Protein AF-A0A2E5EZR1-F1 (afdb_monomer)

Nearest PDB structures (foldseek):
  1hdh-assembly1_A  TM=9.638E-01  e=2.458E-08  Pseudomonas aeruginosa
  5aj9-assembly2_B  TM=9.701E-01  e=7.211E-08  Pseudomonas aeruginosa
  4cxk-assembly2_B  TM=9.594E-01  e=7.788E-08  Pseudomonas aeruginosa
  4cys-assembly2_B  TM=8.779E-01  e=2.866E-08  Pseudomonas aeruginosa

pLDDT: mean 94.36, std 6.58, range [46.0, 98.56]

Solvent-accessible surface area (backbone atoms only — not comparable to full-atom values): 8360 Å² total; per-residue (Å²): 131,84,77,83,81,86,87,84,88,86,83,80,81,91,71,57,84,51,59,36,41,82,56,72,26,90,46,91,39,66,71,61,36,51,51,48,75,77,56,83,78,73,97,83,75,84,76,51,103,45,71,37,24,29,45,43,21,70,39,48,76,42,60,21,46,80,34,6,21,54,64,51,32,61,63,74,87,42,75,36,24,47,5,18,65,46,93,90,61,62,38,57,56,69,64,39,39,86,75,72,47,88,77,85,88,86,81,89,71,66,41,27,34,68,66,56,90,89,39,75,89,64,62,55,84,62,35,96,67,15,51,63,136

Sequence (133 aa):
MSDRPNFVLILADDMGYSDLGCYGSEINTPNIDSLANTGVRFSQMYNSARCCPSRAALLTGLNPHQAGIGHMTADLGAPSYQGYLNRSCATIAEVLRPHGYATMMSGKWHAGGDYRSTDPGDWDVGGPANPTP

Mean predicted aligned error: 3.92 Å

Radius of gyration: 17.24 Å; Cα contacts (8 Å, |Δi|>4): 171; chains: 1; bounding box: 42×38×45 Å

Structure (mmCIF, N/CA/C/O backbone):
data_AF-A0A2E5EZR1-F1
#
_entry.id   AF-A0A2E5EZR1-F1
#
loop_
_atom_site.group_PDB
_atom_site.id
_atom_site.type_symbol
_atom_site.label_atom_id
_atom_site.label_alt_id
_atom_site.label_comp_id
_atom_site.label_asym_id
_atom_site.label_entity_id
_atom_site.label_seq_id
_atom_site.pdbx_PDB_ins_code
_atom_site.Cartn_x
_atom_site.Cartn_y
_atom_site.Cartn_z
_atom_site.occupancy
_atom_site.B_iso_or_equiv
_atom_site.auth_seq_id
_atom_site.auth_comp_id
_atom_site.auth_asym_id
_atom_site.auth_atom_id
_atom_site.pdbx_PDB_model_num
ATOM 1 N N . MET A 1 1 ? -25.087 -19.374 6.954 1.00 46.00 1 MET A N 1
ATOM 2 C CA . MET A 1 1 ? -24.040 -19.022 5.974 1.00 46.00 1 MET A CA 1
ATOM 3 C C . MET A 1 1 ? -23.283 -17.859 6.577 1.00 46.00 1 MET A C 1
ATOM 5 O O . MET A 1 1 ? -23.944 -16.928 7.007 1.00 46.00 1 MET A O 1
ATOM 9 N N . SER A 1 2 ? -21.963 -17.944 6.737 1.00 63.72 2 SER A N 1
ATOM 10 C CA . SER A 1 2 ? -21.205 -16.753 7.132 1.00 63.72 2 SER A CA 1
ATOM 11 C C . SER A 1 2 ? -21.186 -15.833 5.923 1.00 63.72 2 SER A C 1
ATOM 13 O O . SER A 1 2 ? -20.677 -16.238 4.877 1.00 63.72 2 SER A O 1
ATOM 15 N N . ASP A 1 3 ? -21.763 -14.642 6.043 1.00 85.62 3 ASP A N 1
ATOM 16 C CA . ASP A 1 3 ? -21.624 -13.628 5.006 1.00 85.62 3 ASP A CA 1
ATOM 17 C C . ASP A 1 3 ? -20.134 -13.350 4.776 1.00 85.62 3 ASP A C 1
ATOM 19 O O . ASP A 1 3 ? -19.330 -13.321 5.715 1.00 85.62 3 ASP A O 1
ATOM 23 N N . ARG A 1 4 ? -19.745 -13.222 3.503 1.00 90.94 4 ARG A N 1
ATOM 24 C CA . ARG A 1 4 ? -18.365 -12.890 3.133 1.00 90.94 4 ARG A CA 1
ATOM 25 C C . ARG A 1 4 ? -18.052 -11.482 3.658 1.00 90.94 4 ARG A C 1
ATOM 27 O O . ARG A 1 4 ? -18.816 -10.566 3.351 1.00 90.94 4 ARG A O 1
ATOM 34 N N . PRO A 1 5 ? -16.964 -11.282 4.422 1.00 95.94 5 PRO A N 1
ATOM 35 C CA . PRO A 1 5 ? -16.643 -9.971 4.967 1.00 95.94 5 PRO A CA 1
ATOM 36 C C . PRO A 1 5 ? -16.164 -9.031 3.861 1.00 95.94 5 PRO A C 1
ATOM 38 O O . PRO A 1 5 ? -15.543 -9.479 2.898 1.00 95.94 5 PRO A O 1
ATOM 41 N N . ASN A 1 6 ? -16.402 -7.731 4.036 1.00 97.06 6 ASN A N 1
ATOM 42 C CA . ASN A 1 6 ? -15.773 -6.688 3.229 1.00 97.06 6 ASN A CA 1
ATOM 43 C C . ASN A 1 6 ? -14.373 -6.383 3.773 1.00 97.06 6 ASN A C 1
ATOM 45 O O . ASN A 1 6 ? -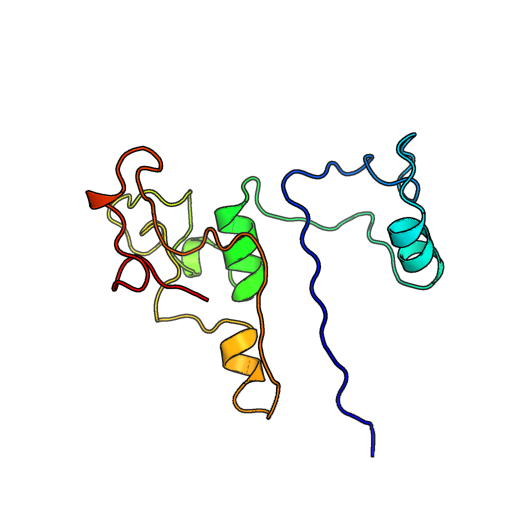14.172 -6.355 4.987 1.00 97.06 6 ASN A O 1
ATOM 49 N N . PHE A 1 7 ? -13.428 -6.089 2.880 1.00 97.25 7 PHE A N 1
ATOM 50 C CA . PHE A 1 7 ? -12.087 -5.641 3.248 1.00 97.25 7 PHE A CA 1
ATOM 51 C C . PHE A 1 7 ? -11.945 -4.153 2.936 1.00 97.25 7 PHE A C 1
ATOM 53 O O . PHE A 1 7 ? -12.133 -3.741 1.794 1.00 97.25 7 PHE A O 1
ATOM 60 N N . VAL A 1 8 ? -11.602 -3.351 3.944 1.00 97.62 8 VAL A N 1
ATOM 61 C CA . VAL A 1 8 ? -11.303 -1.922 3.783 1.00 97.62 8 VAL A CA 1
ATOM 62 C C . VAL A 1 8 ? -9.881 -1.688 4.271 1.00 97.62 8 VAL A C 1
ATOM 64 O O . VAL A 1 8 ? -9.605 -1.799 5.463 1.00 97.62 8 VAL A O 1
ATOM 67 N N . LEU A 1 9 ? -8.973 -1.395 3.339 1.00 97.69 9 LEU A N 1
ATOM 68 C CA . LEU A 1 9 ? -7.576 -1.086 3.635 1.00 97.69 9 LEU A CA 1
ATOM 69 C C . LEU A 1 9 ? -7.380 0.430 3.601 1.00 97.69 9 LEU A C 1
ATOM 71 O O . LEU A 1 9 ? -7.575 1.059 2.563 1.00 97.69 9 LEU A O 1
ATOM 75 N N . ILE A 1 10 ? -6.983 1.008 4.735 1.00 98.00 10 ILE A N 1
ATOM 76 C CA . ILE A 1 10 ? -6.655 2.431 4.864 1.00 98.00 10 ILE A CA 1
ATOM 77 C C . ILE A 1 10 ? -5.145 2.535 5.067 1.00 98.00 10 ILE A C 1
ATOM 79 O O . ILE A 1 10 ? -4.614 2.004 6.039 1.00 98.00 10 ILE A O 1
ATOM 83 N N . LEU A 1 11 ? -4.458 3.213 4.147 1.00 97.94 11 LEU A N 1
ATOM 84 C CA . LEU A 1 11 ? -3.010 3.408 4.190 1.00 97.94 11 LEU A CA 1
ATOM 85 C C . LEU A 1 11 ? -2.689 4.904 4.215 1.00 97.94 11 LEU A C 1
ATOM 87 O O . LEU A 1 11 ? -2.878 5.593 3.211 1.00 97.94 11 LEU A O 1
ATOM 91 N N . ALA A 1 12 ? -2.190 5.391 5.350 1.00 97.75 12 ALA A N 1
ATOM 92 C CA . ALA A 1 12 ? -1.649 6.742 5.464 1.00 97.75 12 ALA A CA 1
ATOM 93 C C . ALA A 1 12 ? -0.258 6.833 4.804 1.00 97.75 12 ALA A C 1
ATOM 95 O O . ALA A 1 12 ? 0.484 5.850 4.777 1.00 97.75 12 ALA A O 1
ATOM 96 N N . ASP A 1 13 ? 0.084 8.002 4.260 1.00 98.00 13 ASP A N 1
ATOM 97 C CA . ASP A 1 13 ? 1.392 8.279 3.650 1.00 98.00 13 ASP A CA 1
ATOM 98 C C . ASP A 1 13 ? 2.213 9.122 4.634 1.00 98.00 13 ASP A C 1
ATOM 100 O O . ASP A 1 13 ? 1.750 10.175 5.064 1.00 98.00 13 ASP A O 1
ATOM 104 N N . ASP A 1 14 ? 3.390 8.623 5.013 1.00 97.12 14 ASP A N 1
ATOM 105 C CA . ASP A 1 14 ? 4.353 9.258 5.928 1.00 97.12 14 ASP A CA 1
ATOM 106 C C . ASP A 1 14 ? 3.827 9.610 7.340 1.00 97.12 14 ASP A C 1
ATOM 108 O O . ASP A 1 14 ? 4.376 10.477 8.015 1.00 97.12 14 ASP A O 1
ATOM 112 N N . MET A 1 15 ? 2.806 8.894 7.825 1.00 97.69 15 MET A N 1
ATOM 113 C CA . MET A 1 15 ? 2.345 8.994 9.216 1.00 97.69 15 MET A CA 1
ATOM 114 C C . MET A 1 15 ? 3.356 8.357 10.180 1.00 97.69 15 MET A C 1
ATOM 116 O O . MET A 1 15 ? 3.721 7.186 10.034 1.00 97.69 15 MET A O 1
ATOM 120 N N . GLY A 1 16 ? 3.780 9.120 11.183 1.00 97.00 16 GLY A N 1
ATOM 121 C CA . GLY A 1 16 ? 4.660 8.682 12.256 1.00 97.00 16 GLY A CA 1
ATOM 122 C C . GLY A 1 16 ? 3.961 7.783 13.278 1.00 97.00 16 GLY A C 1
ATOM 123 O O . GLY A 1 16 ? 2.743 7.803 13.448 1.00 97.00 16 GLY A O 1
ATOM 124 N N . TYR A 1 17 ? 4.755 6.995 14.009 1.00 97.06 17 TYR A N 1
ATOM 125 C CA . TYR A 1 17 ? 4.241 6.066 15.024 1.00 97.06 17 TYR A CA 1
ATOM 126 C C . TYR A 1 17 ? 3.433 6.773 16.127 1.00 97.06 17 TYR A C 1
ATOM 128 O O . TYR A 1 17 ? 2.415 6.253 16.575 1.00 97.06 17 TYR A O 1
ATOM 136 N N . SER A 1 18 ? 3.869 7.962 16.551 1.00 96.62 18 SER A N 1
ATOM 137 C CA . SER A 1 18 ? 3.244 8.747 17.622 1.00 96.62 18 SER A CA 1
ATOM 138 C C . SER A 1 18 ? 2.347 9.879 17.109 1.00 96.62 18 SER A C 1
ATOM 140 O O . SER A 1 18 ? 2.109 10.828 17.848 1.00 96.62 18 SER A O 1
ATOM 142 N N . ASP A 1 19 ? 1.854 9.802 15.869 1.00 98.19 19 ASP A N 1
ATOM 143 C CA . ASP A 1 19 ? 0.962 10.826 15.290 1.00 98.19 19 ASP A CA 1
ATOM 144 C C . ASP A 1 19 ? -0.522 10.584 15.615 1.00 98.19 19 ASP A C 1
ATOM 146 O O . ASP A 1 19 ? -1.380 11.419 15.338 1.00 98.19 19 ASP A O 1
ATOM 150 N N . LEU A 1 20 ? -0.847 9.427 16.197 1.00 98.19 20 LEU A N 1
ATOM 151 C CA . LEU A 1 20 ? -2.205 9.055 16.590 1.00 98.19 20 LEU A CA 1
AT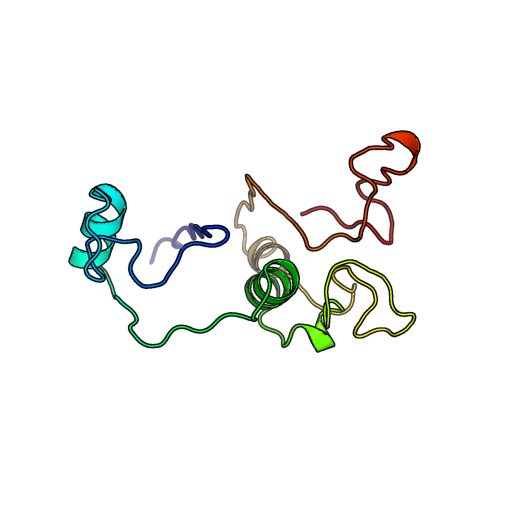OM 152 C C . LEU A 1 20 ? -2.364 9.135 18.111 1.00 98.19 20 LEU A C 1
ATOM 154 O O . LEU A 1 20 ? -1.492 8.683 18.860 1.00 98.19 20 LEU A O 1
ATOM 158 N N . GLY A 1 21 ? -3.504 9.641 18.581 1.00 98.19 21 GLY A N 1
ATOM 159 C CA . GLY A 1 21 ? -3.822 9.755 20.008 1.00 98.19 21 GLY A CA 1
ATOM 160 C C . GLY A 1 21 ? -3.704 8.416 20.746 1.00 98.19 21 GLY A C 1
ATOM 161 O O . GLY A 1 21 ? -3.108 8.333 21.820 1.00 98.19 21 GLY A O 1
ATOM 162 N N . CYS A 1 22 ? -4.151 7.322 20.126 1.00 97.62 22 CYS A N 1
ATOM 163 C CA . CYS A 1 22 ? -4.028 5.962 20.660 1.00 97.62 22 CYS A CA 1
ATOM 164 C C . CYS A 1 22 ? -2.585 5.421 20.763 1.00 97.62 22 CYS A C 1
ATOM 166 O O . CYS A 1 22 ? -2.396 4.347 21.348 1.00 97.62 22 CYS A O 1
ATOM 168 N N . TYR A 1 23 ? -1.592 6.160 20.251 1.00 98.19 23 TYR A N 1
ATOM 169 C CA . TYR A 1 23 ? -0.151 5.932 20.416 1.00 98.19 23 TYR A CA 1
ATOM 170 C C . TYR A 1 23 ? 0.570 7.088 21.145 1.00 98.19 23 TYR A C 1
ATOM 172 O O . TYR A 1 23 ? 1.798 7.095 21.209 1.00 98.19 23 TYR A O 1
ATOM 180 N N . GLY A 1 24 ? -0.173 8.020 21.758 1.00 97.06 24 GLY A N 1
ATOM 181 C CA . GLY A 1 24 ? 0.367 9.067 22.636 1.00 97.06 24 GLY A CA 1
ATOM 182 C C . GLY A 1 24 ? 0.521 10.456 22.009 1.00 97.06 24 GLY A C 1
ATOM 183 O O . GLY A 1 24 ? 1.183 11.296 22.611 1.00 97.06 24 GLY A O 1
ATOM 184 N N . SER A 1 25 ? -0.066 10.699 20.834 1.00 98.06 25 SER A N 1
ATOM 185 C CA . SER A 1 25 ? -0.028 12.007 20.165 1.00 98.06 25 SER A CA 1
ATOM 186 C C . SER A 1 25 ? -0.880 13.078 20.851 1.00 98.06 25 SER A C 1
ATOM 188 O O . SER A 1 25 ? -1.907 12.780 21.460 1.00 98.06 25 SER A O 1
ATOM 190 N N . GLU A 1 26 ? -0.510 14.342 20.652 1.00 97.88 26 GLU A N 1
ATOM 191 C CA . GLU A 1 26 ? -1.346 15.520 20.887 1.00 97.88 26 GLU A CA 1
ATOM 192 C C . GLU A 1 26 ? -2.339 15.813 19.746 1.00 97.88 26 GLU A C 1
ATOM 194 O O . GLU A 1 26 ? -3.264 16.611 19.920 1.00 97.88 26 GLU A O 1
ATOM 199 N N . ILE A 1 27 ? -2.162 15.192 18.574 1.00 98.44 27 ILE A N 1
ATOM 200 C CA . ILE A 1 27 ? -3.042 15.387 17.420 1.00 98.44 27 ILE A CA 1
ATOM 201 C C . ILE A 1 27 ? -4.404 14.744 17.705 1.00 98.44 27 ILE A C 1
ATOM 203 O O . ILE A 1 27 ? -4.511 13.586 18.107 1.00 98.44 27 ILE A O 1
ATOM 207 N N . ASN A 1 28 ? -5.479 15.495 17.458 1.00 98.25 28 ASN A N 1
ATOM 208 C CA . ASN A 1 28 ? -6.839 15.015 17.680 1.00 98.25 28 ASN A CA 1
ATOM 209 C C . ASN A 1 28 ? -7.277 14.035 16.571 1.00 98.25 28 ASN A C 1
ATOM 211 O O . ASN A 1 28 ? -7.723 14.464 15.504 1.00 98.25 28 ASN A O 1
ATOM 215 N N . THR A 1 29 ? -7.197 12.726 16.837 1.00 98.56 29 THR A N 1
ATOM 216 C CA . THR A 1 29 ? -7.507 11.643 15.877 1.00 98.56 29 THR A CA 1
ATOM 217 C C . THR A 1 29 ? -8.702 10.756 16.279 1.00 98.56 29 THR A C 1
ATOM 219 O O . THR A 1 29 ? -8.619 9.526 16.199 1.00 98.56 29 THR A O 1
ATOM 222 N N . PRO A 1 30 ? -9.870 11.326 16.638 1.00 98.25 30 PRO A N 1
ATOM 223 C CA . PRO A 1 30 ? -10.920 10.612 17.371 1.00 98.25 30 PRO A CA 1
ATOM 224 C C . PRO A 1 30 ? -11.512 9.411 16.615 1.00 98.25 30 PRO A C 1
ATOM 226 O O . PRO A 1 30 ? -11.885 8.414 17.231 1.00 98.25 30 PRO A O 1
ATOM 229 N N . ASN A 1 31 ? -11.575 9.469 15.280 1.00 98.56 31 ASN A N 1
ATOM 230 C CA . ASN A 1 31 ? -12.088 8.361 14.467 1.00 98.56 31 ASN A CA 1
ATOM 231 C C . ASN A 1 31 ? -11.132 7.158 14.460 1.00 98.56 31 ASN A C 1
ATOM 233 O O . ASN A 1 31 ? -11.577 6.017 14.565 1.00 98.56 31 ASN A O 1
ATOM 237 N N . ILE A 1 32 ? -9.822 7.404 14.365 1.00 98.38 32 ILE A N 1
ATOM 238 C CA . ILE A 1 32 ? -8.812 6.339 14.403 1.00 98.38 32 ILE A CA 1
ATOM 239 C C . ILE A 1 32 ? -8.703 5.775 15.819 1.00 98.38 32 ILE A C 1
ATOM 241 O O . ILE A 1 32 ? -8.656 4.560 15.994 1.00 98.38 32 ILE A O 1
ATOM 245 N N . ASP A 1 33 ? -8.773 6.636 16.833 1.00 98.44 33 ASP A N 1
ATOM 246 C CA . ASP A 1 33 ? -8.737 6.218 18.235 1.00 98.44 33 ASP A CA 1
ATOM 247 C C . ASP A 1 33 ? -9.957 5.360 18.604 1.00 98.44 33 ASP A C 1
ATOM 249 O O . ASP A 1 33 ? -9.833 4.378 19.335 1.00 98.44 33 ASP A O 1
ATOM 253 N N . SER A 1 34 ? -11.134 5.661 18.043 1.00 98.38 34 SER A N 1
ATOM 254 C CA . SER A 1 34 ? -12.336 4.834 18.202 1.00 98.38 34 SER A CA 1
ATOM 255 C C . SER A 1 34 ? -12.160 3.423 17.619 1.00 98.38 34 SER A C 1
ATOM 257 O O . SER A 1 34 ? -12.488 2.436 18.288 1.00 98.38 34 SER A O 1
ATOM 259 N N . LEU A 1 35 ? -11.576 3.306 16.419 1.00 98.12 35 LEU A N 1
ATOM 260 C CA . LEU A 1 35 ? -11.232 2.008 15.823 1.00 98.12 35 LEU A CA 1
ATOM 261 C C . LEU A 1 35 ? -10.203 1.259 16.678 1.00 98.12 35 LEU A C 1
ATOM 263 O O . LEU A 1 35 ? -10.338 0.062 16.918 1.00 98.12 35 LEU A O 1
ATOM 267 N N . ALA A 1 36 ? -9.200 1.969 17.188 1.00 97.69 36 ALA A N 1
ATOM 268 C CA . ALA A 1 36 ? -8.138 1.393 18.000 1.00 97.69 36 ALA A CA 1
ATOM 269 C C . ALA A 1 36 ? -8.638 0.876 19.365 1.00 97.69 36 ALA A C 1
ATOM 271 O O . ALA A 1 36 ? -8.123 -0.122 19.867 1.00 97.69 36 ALA A O 1
ATOM 272 N N . ASN A 1 37 ? -9.659 1.517 19.944 1.00 97.56 37 ASN A N 1
ATOM 273 C CA . ASN A 1 37 ? -10.285 1.114 21.210 1.00 97.56 37 ASN A CA 1
ATOM 274 C C . ASN A 1 37 ? -11.214 -0.101 21.081 1.00 97.56 37 ASN A C 1
ATOM 276 O O . ASN A 1 37 ? -11.468 -0.784 22.071 1.00 97.56 37 ASN A O 1
ATOM 280 N N . THR A 1 38 ? -11.743 -0.354 19.885 1.00 98.00 38 THR A N 1
ATOM 281 C CA . THR A 1 38 ? -12.693 -1.450 19.619 1.00 98.00 38 THR A CA 1
ATOM 282 C C . THR A 1 38 ? -12.085 -2.592 18.804 1.00 98.00 38 THR A C 1
ATOM 284 O O . THR A 1 38 ? -12.737 -3.613 18.591 1.00 98.00 38 THR A O 1
ATOM 287 N N . GLY A 1 39 ? -10.833 -2.439 18.369 1.00 96.88 39 GLY A N 1
ATOM 288 C CA . GLY A 1 39 ? -10.101 -3.403 17.559 1.00 96.88 39 GLY A CA 1
ATOM 289 C C . GLY 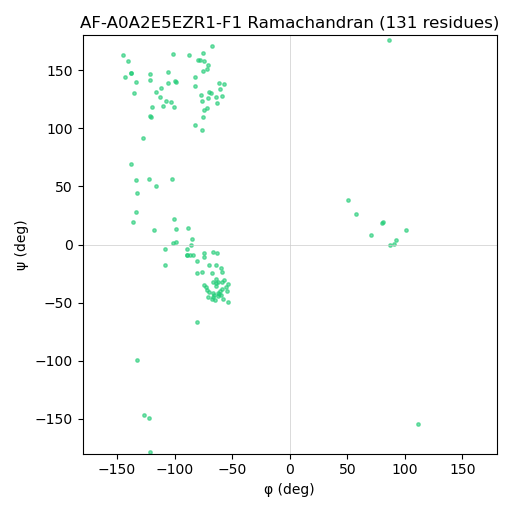A 1 39 ? -8.794 -3.864 18.201 1.00 96.88 39 GLY A C 1
ATOM 290 O O . GLY A 1 39 ? -8.651 -3.946 19.420 1.00 96.88 39 GLY A O 1
ATOM 291 N N . VAL A 1 40 ? -7.824 -4.187 17.345 1.00 97.94 40 VAL A N 1
ATOM 292 C CA . VAL A 1 40 ? -6.481 -4.627 17.741 1.00 97.94 40 VAL A CA 1
ATOM 293 C C . VAL A 1 40 ? -5.469 -3.552 17.360 1.00 97.94 40 VAL A C 1
ATOM 295 O O . VAL A 1 40 ? -5.492 -3.039 16.242 1.00 97.94 40 VAL A O 1
ATOM 298 N N . ARG A 1 41 ? -4.562 -3.233 18.288 1.00 97.38 41 ARG A N 1
ATOM 299 C CA . ARG A 1 41 ? -3.430 -2.321 18.073 1.00 97.38 41 ARG A CA 1
ATOM 300 C C . ARG A 1 41 ? -2.127 -3.101 17.974 1.00 97.38 41 ARG A C 1
ATOM 302 O O . ARG A 1 41 ? -1.958 -4.114 18.651 1.00 97.38 41 ARG A O 1
ATOM 309 N N . PHE A 1 42 ? -1.190 -2.582 17.190 1.00 97.44 42 PHE A N 1
ATOM 310 C CA . PHE A 1 42 ? 0.125 -3.181 17.001 1.00 97.44 42 PHE A CA 1
ATOM 311 C C . PHE A 1 42 ? 1.206 -2.202 17.451 1.00 97.44 42 PHE A C 1
ATOM 313 O O . PHE A 1 42 ? 1.371 -1.143 16.861 1.00 97.44 42 PHE A O 1
ATOM 320 N N . SER A 1 43 ? 1.992 -2.580 18.458 1.00 96.94 43 SER A N 1
ATOM 321 C CA . SER A 1 43 ? 3.226 -1.864 18.822 1.00 96.94 43 SER A CA 1
ATOM 322 C C . SER A 1 43 ? 4.434 -2.297 17.980 1.00 96.94 43 SER A C 1
ATOM 324 O O . SER A 1 43 ? 5.498 -1.692 18.066 1.00 96.94 43 SER A O 1
ATOM 326 N N . GLN A 1 44 ? 4.280 -3.360 17.183 1.00 97.56 44 GLN A N 1
ATOM 327 C CA . GLN A 1 44 ? 5.323 -3.967 16.354 1.00 97.56 44 GLN A CA 1
ATOM 328 C C . GLN A 1 44 ? 4.76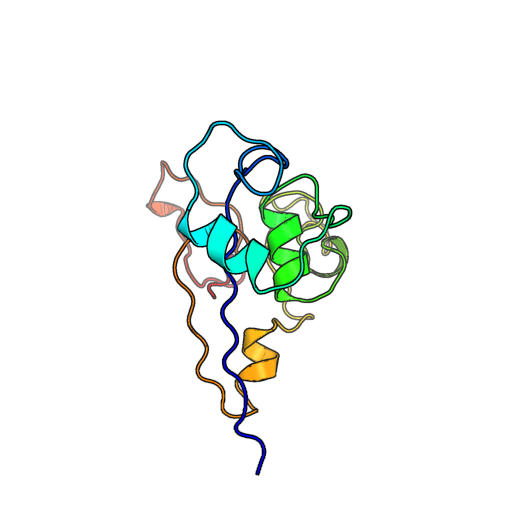5 -4.329 14.971 1.00 97.56 44 GLN A C 1
ATOM 330 O O . GLN A 1 44 ? 4.585 -5.497 14.634 1.00 97.56 44 GLN A O 1
ATOM 335 N N . MET A 1 45 ? 4.452 -3.306 14.175 1.00 96.69 45 MET A N 1
ATOM 336 C CA . MET A 1 45 ? 4.089 -3.431 12.762 1.00 96.69 45 MET A CA 1
ATOM 337 C C . MET A 1 45 ? 5.149 -2.713 11.930 1.00 96.69 45 MET A C 1
ATOM 339 O O . MET A 1 45 ? 5.536 -1.593 12.252 1.00 96.69 45 MET A O 1
ATOM 343 N N . TYR A 1 46 ? 5.649 -3.382 10.894 1.00 97.44 46 TYR A N 1
ATOM 344 C CA . TYR A 1 46 ? 6.780 -2.908 10.106 1.00 97.44 46 TYR A CA 1
ATOM 345 C C . TYR A 1 46 ? 6.384 -2.767 8.643 1.00 97.44 46 TYR A C 1
ATOM 347 O O . TYR A 1 46 ? 5.667 -3.601 8.089 1.00 97.44 46 TYR A O 1
ATOM 355 N N . ASN A 1 47 ? 6.897 -1.719 8.016 1.00 97.06 47 ASN A N 1
ATOM 356 C CA . ASN A 1 47 ? 6.832 -1.489 6.583 1.00 97.06 47 ASN A CA 1
ATOM 357 C C . ASN A 1 47 ? 8.264 -1.371 6.027 1.00 97.06 47 ASN A C 1
ATOM 359 O O . ASN A 1 47 ? 9.250 -1.536 6.748 1.00 97.06 47 ASN A O 1
ATOM 363 N N . SER A 1 48 ? 8.394 -1.131 4.724 1.00 97.06 48 SER A N 1
ATOM 364 C CA . SER A 1 48 ? 9.691 -0.759 4.156 1.00 97.06 48 SER A CA 1
ATOM 365 C C . SER A 1 48 ? 9.981 0.714 4.438 1.00 97.06 48 SER A C 1
ATOM 367 O O . SER A 1 48 ? 9.066 1.520 4.572 1.00 97.06 48 SER A O 1
ATOM 369 N N . ALA A 1 49 ? 11.254 1.109 4.398 1.00 94.25 49 ALA A N 1
ATOM 370 C CA . ALA A 1 49 ? 11.669 2.487 4.683 1.00 94.25 49 ALA A CA 1
ATOM 371 C C . ALA A 1 49 ? 11.124 3.556 3.707 1.00 94.25 49 ALA A C 1
ATOM 373 O O . ALA A 1 49 ? 11.365 4.742 3.914 1.00 94.25 49 ALA A O 1
ATOM 374 N N . ARG A 1 50 ? 10.451 3.162 2.612 1.00 95.12 50 ARG A N 1
ATOM 375 C CA . ARG A 1 50 ? 9.896 4.066 1.590 1.00 95.12 50 ARG A CA 1
ATOM 376 C C . ARG A 1 50 ? 8.528 3.592 1.099 1.00 95.12 50 ARG A C 1
ATOM 378 O O . ARG A 1 50 ? 8.176 2.414 1.210 1.00 95.12 50 ARG A O 1
ATOM 385 N N . CYS A 1 51 ? 7.757 4.526 0.544 1.00 96.25 51 CYS A N 1
ATOM 386 C CA . CYS A 1 51 ? 6.355 4.318 0.192 1.00 96.25 51 CYS A CA 1
ATOM 387 C C . CYS A 1 51 ? 6.136 3.270 -0.914 1.00 96.25 51 CYS A C 1
ATOM 389 O O . CYS A 1 51 ? 5.298 2.392 -0.728 1.00 96.25 51 CYS A O 1
ATOM 391 N N . CYS A 1 52 ? 6.869 3.305 -2.033 1.00 96.38 52 CYS A N 1
ATOM 392 C CA . CYS A 1 52 ? 6.658 2.355 -3.136 1.00 96.38 52 CYS A CA 1
ATOM 393 C C . CYS A 1 52 ? 7.013 0.893 -2.784 1.00 96.38 52 CYS A C 1
ATOM 395 O O . CYS A 1 52 ? 6.156 0.038 -3.014 1.00 96.38 52 CYS A O 1
ATOM 397 N N . PRO A 1 53 ? 8.146 0.562 -2.125 1.00 97.50 53 PRO A N 1
ATOM 398 C CA . PRO A 1 53 ? 8.382 -0.801 -1.642 1.00 97.50 53 PRO A CA 1
ATOM 399 C C . PRO A 1 53 ? 7.328 -1.276 -0.633 1.00 97.50 53 PRO A C 1
ATOM 401 O O . PRO A 1 53 ? 6.859 -2.408 -0.717 1.00 97.50 53 PRO A O 1
ATOM 404 N N . SER A 1 54 ? 6.890 -0.404 0.285 1.00 98.06 54 SER A N 1
ATOM 405 C CA . SER A 1 54 ? 5.835 -0.743 1.252 1.00 98.06 54 SER A CA 1
ATOM 406 C C . SER A 1 54 ? 4.512 -1.085 0.570 1.00 98.06 54 SER A C 1
ATOM 408 O O . SER A 1 54 ? 3.866 -2.065 0.934 1.00 98.06 54 SER A O 1
ATOM 410 N N . ARG A 1 55 ? 4.125 -0.312 -0.451 1.00 98.06 55 ARG A N 1
ATOM 411 C CA . ARG A 1 55 ? 2.920 -0.568 -1.252 1.00 98.06 55 ARG A CA 1
ATOM 412 C C . ARG A 1 55 ? 3.057 -1.860 -2.056 1.00 98.06 55 ARG A C 1
ATOM 414 O O . ARG A 1 55 ? 2.125 -2.654 -2.059 1.00 98.06 55 ARG A O 1
ATOM 421 N N . ALA A 1 56 ? 4.223 -2.120 -2.651 1.00 97.69 56 ALA A N 1
ATOM 422 C CA . ALA A 1 56 ? 4.495 -3.360 -3.378 1.00 97.69 56 ALA A CA 1
ATOM 423 C C . ALA A 1 56 ? 4.307 -4.598 -2.487 1.00 97.69 56 ALA A C 1
ATOM 425 O O . ALA A 1 56 ? 3.612 -5.542 -2.869 1.00 97.69 56 ALA A O 1
ATOM 426 N N . ALA A 1 57 ? 4.867 -4.565 -1.274 1.00 98.25 57 ALA A N 1
ATOM 427 C CA . ALA A 1 57 ? 4.715 -5.642 -0.302 1.00 98.25 57 ALA A CA 1
ATOM 428 C C . ALA A 1 57 ? 3.268 -5.783 0.187 1.00 98.25 57 ALA A C 1
ATOM 430 O O . ALA A 1 57 ? 2.755 -6.896 0.237 1.00 98.25 57 ALA A O 1
ATOM 431 N N . LEU A 1 58 ? 2.581 -4.675 0.491 1.00 98.06 58 LEU A N 1
ATOM 432 C CA . LEU A 1 58 ? 1.176 -4.698 0.916 1.00 98.06 58 LEU A CA 1
ATOM 433 C C . LEU A 1 58 ? 0.265 -5.326 -0.146 1.00 98.06 58 LEU A C 1
ATOM 435 O O . LEU A 1 58 ? -0.622 -6.108 0.183 1.00 98.06 58 LEU A O 1
ATOM 439 N N . LEU A 1 59 ? 0.471 -4.970 -1.414 1.00 97.88 59 LEU A N 1
ATOM 440 C CA . LEU A 1 59 ? -0.378 -5.419 -2.512 1.00 97.88 59 LEU A CA 1
ATOM 441 C C . LEU A 1 59 ? -0.151 -6.887 -2.855 1.00 97.88 59 LEU A C 1
ATOM 443 O O . LEU A 1 59 ? -1.110 -7.560 -3.205 1.00 97.88 59 LEU A O 1
ATOM 447 N N . THR A 1 60 ? 1.086 -7.376 -2.772 1.00 98.06 60 THR A N 1
ATOM 448 C CA . THR A 1 60 ? 1.461 -8.705 -3.291 1.00 98.06 60 THR A CA 1
ATOM 449 C C . THR A 1 60 ? 1.742 -9.743 -2.206 1.00 98.06 60 THR A C 1
ATOM 451 O O . THR A 1 60 ? 1.779 -10.937 -2.490 1.00 98.06 60 THR A O 1
ATOM 454 N N . GLY A 1 61 ? 1.982 -9.312 -0.966 1.00 97.88 61 GLY A N 1
ATOM 455 C CA . GLY A 1 61 ? 2.461 -10.172 0.118 1.00 97.88 61 GLY A CA 1
ATOM 456 C C . GLY A 1 61 ? 3.913 -10.643 -0.042 1.00 97.88 61 GLY A C 1
ATOM 457 O O . GLY A 1 61 ? 4.357 -11.499 0.721 1.00 97.88 61 GLY A O 1
ATOM 458 N N . LEU A 1 62 ? 4.659 -10.113 -1.018 1.00 98.00 62 LEU A N 1
ATOM 459 C CA . LEU A 1 62 ? 6.041 -10.501 -1.306 1.00 98.00 62 LEU A CA 1
ATOM 460 C C . LEU A 1 62 ? 7.052 -9.492 -0.757 1.00 98.00 62 LEU A C 1
ATOM 462 O O . LEU A 1 62 ? 6.733 -8.333 -0.484 1.00 98.00 62 LEU A O 1
ATOM 466 N N . ASN A 1 63 ? 8.318 -9.910 -0.664 1.00 97.75 63 ASN A N 1
ATOM 467 C CA . ASN A 1 63 ? 9.400 -8.950 -0.490 1.00 97.75 63 ASN A CA 1
ATOM 468 C C . ASN A 1 63 ? 9.449 -8.002 -1.716 1.00 97.75 63 ASN A C 1
ATOM 470 O O . ASN A 1 63 ? 9.341 -8.485 -2.847 1.00 97.75 63 ASN A O 1
ATOM 474 N N . PRO A 1 64 ? 9.663 -6.682 -1.551 1.00 97.75 64 PRO A N 1
ATOM 475 C CA . PRO A 1 64 ? 9.628 -5.737 -2.673 1.00 97.75 64 PRO A CA 1
ATOM 476 C C . PRO A 1 64 ? 10.614 -6.052 -3.809 1.00 97.75 64 PRO A C 1
ATOM 478 O O . PRO A 1 64 ? 10.301 -5.813 -4.976 1.00 97.75 64 PRO A O 1
ATOM 481 N N . HIS A 1 65 ? 11.765 -6.662 -3.501 1.00 97.44 65 HIS A N 1
ATOM 482 C CA . HIS A 1 65 ? 12.725 -7.121 -4.511 1.00 97.44 65 HIS A CA 1
ATOM 483 C C . HIS A 1 65 ? 12.150 -8.227 -5.411 1.00 97.44 65 HIS A C 1
ATOM 485 O O . HIS A 1 65 ? 12.530 -8.335 -6.575 1.00 97.44 65 HIS A O 1
ATOM 491 N N . GLN A 1 66 ? 11.228 -9.046 -4.900 1.00 97.88 66 GLN A N 1
ATOM 492 C CA . GLN A 1 66 ? 10.533 -10.076 -5.679 1.00 97.88 66 GLN A CA 1
ATOM 493 C C . GLN A 1 66 ? 9.381 -9.494 -6.506 1.00 97.88 66 GLN A C 1
ATOM 495 O O . GLN A 1 66 ? 9.016 -10.080 -7.519 1.00 97.88 66 GLN A O 1
ATOM 500 N N . ALA A 1 67 ? 8.829 -8.349 -6.094 1.00 97.38 67 ALA A N 1
ATOM 501 C CA . ALA A 1 67 ? 7.733 -7.655 -6.774 1.00 97.38 67 ALA A CA 1
ATOM 502 C C . ALA A 1 67 ? 8.208 -6.652 -7.848 1.00 97.38 67 ALA A C 1
ATOM 504 O O . ALA A 1 67 ? 7.384 -6.076 -8.551 1.00 97.38 67 ALA A O 1
ATOM 505 N N . GLY A 1 68 ? 9.523 -6.448 -7.998 1.00 96.88 68 GLY A N 1
ATOM 506 C CA . GLY A 1 68 ? 10.115 -5.529 -8.981 1.00 96.88 68 GLY A CA 1
ATOM 507 C C . GLY A 1 68 ? 10.380 -4.107 -8.474 1.00 96.88 68 GLY A C 1
ATOM 508 O O . GLY A 1 68 ? 10.852 -3.259 -9.231 1.00 96.88 68 GLY A O 1
ATOM 509 N N . ILE A 1 69 ? 10.128 -3.845 -7.187 1.00 97.06 69 ILE A N 1
ATOM 510 C CA . ILE A 1 69 ? 10.262 -2.525 -6.547 1.00 97.06 69 ILE A CA 1
ATOM 511 C C . ILE A 1 69 ? 11.248 -2.622 -5.372 1.00 97.06 69 ILE A C 1
ATOM 513 O O . ILE A 1 69 ? 10.947 -2.312 -4.222 1.00 97.06 69 ILE A O 1
ATOM 517 N N . GLY A 1 70 ? 12.466 -3.082 -5.656 1.00 96.12 70 GLY A N 1
ATOM 518 C CA . GLY A 1 70 ? 13.554 -3.204 -4.682 1.00 96.12 70 GLY A CA 1
ATOM 519 C C . GLY A 1 70 ? 14.215 -1.880 -4.278 1.00 96.12 70 GLY A C 1
ATOM 520 O O . GLY A 1 70 ? 15.065 -1.871 -3.389 1.00 96.12 70 GLY A O 1
ATOM 521 N N . HIS A 1 71 ? 13.872 -0.763 -4.930 1.00 94.44 71 HIS A N 1
ATOM 522 C CA . HIS A 1 71 ? 14.383 0.571 -4.600 1.00 94.44 71 HIS A CA 1
ATOM 523 C C . HIS A 1 71 ? 13.255 1.612 -4.531 1.00 94.44 71 HIS A C 1
ATOM 525 O O . HIS A 1 71 ? 12.588 1.724 -3.509 1.00 94.44 71 HIS A O 1
ATOM 531 N N . MET A 1 72 ? 13.070 2.392 -5.592 1.00 93.31 72 MET A N 1
ATOM 532 C CA . MET A 1 72 ? 11.963 3.326 -5.786 1.00 93.31 72 MET A CA 1
ATOM 533 C C . MET A 1 72 ? 11.330 2.979 -7.137 1.00 93.31 72 MET A C 1
ATOM 535 O O . MET A 1 72 ? 11.333 1.813 -7.522 1.00 93.31 72 MET A O 1
ATOM 539 N N . THR A 1 73 ? 10.815 3.967 -7.857 1.00 92.12 73 THR A N 1
ATOM 540 C CA . THR A 1 73 ? 10.197 3.804 -9.174 1.00 92.12 73 THR A CA 1
ATOM 541 C C . THR A 1 73 ? 11.170 3.911 -10.347 1.00 92.12 73 THR A C 1
ATOM 543 O O . THR A 1 73 ? 10.792 3.599 -11.470 1.00 92.12 73 THR A O 1
ATOM 546 N N . ALA A 1 74 ? 12.420 4.316 -10.103 1.00 90.81 74 ALA A N 1
ATOM 547 C CA . ALA A 1 74 ? 13.450 4.345 -1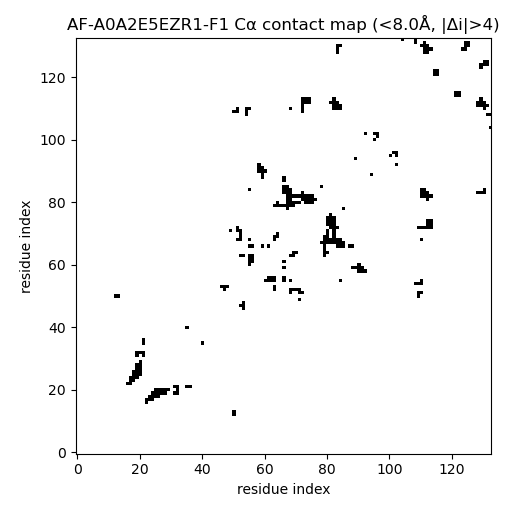1.135 1.00 90.81 74 ALA A CA 1
ATOM 548 C C . ALA A 1 74 ? 13.837 2.922 -11.565 1.00 90.81 74 ALA A C 1
ATOM 550 O O . ALA A 1 74 ? 14.155 2.088 -10.711 1.00 90.81 74 ALA A O 1
ATOM 551 N N . ASP A 1 75 ? 13.862 2.682 -12.876 1.00 92.44 75 ASP A N 1
ATOM 552 C CA . ASP A 1 75 ? 14.381 1.445 -13.454 1.00 92.44 75 ASP A CA 1
ATOM 553 C C . ASP A 1 75 ? 15.916 1.439 -13.382 1.00 92.44 75 ASP A C 1
ATOM 555 O O . ASP A 1 75 ? 16.592 2.276 -13.984 1.00 92.44 75 ASP A O 1
ATOM 559 N N . LEU A 1 76 ? 16.470 0.501 -12.612 1.00 95.06 76 LEU A N 1
ATOM 560 C CA . LEU A 1 76 ? 17.916 0.321 -12.443 1.00 95.06 76 LEU A CA 1
ATOM 561 C C . LEU A 1 76 ? 18.484 -0.810 -13.321 1.00 95.06 76 LEU A C 1
ATOM 563 O O . LEU A 1 76 ? 19.614 -1.247 -13.101 1.00 95.06 76 LEU A O 1
ATOM 567 N N . GLY A 1 77 ? 17.719 -1.303 -14.300 1.00 94.75 77 GLY A N 1
ATOM 568 C CA . GLY A 1 77 ? 18.173 -2.269 -15.304 1.00 94.75 77 GLY A CA 1
ATOM 569 C C . GLY A 1 77 ? 18.202 -3.725 -14.833 1.00 94.75 77 GLY A C 1
ATOM 570 O O . GLY A 1 77 ? 18.883 -4.554 -15.437 1.00 94.75 77 GLY A O 1
ATOM 571 N N . ALA A 1 78 ? 17.488 -4.059 -13.756 1.00 96.75 78 ALA A N 1
ATOM 572 C CA . ALA A 1 78 ? 17.402 -5.419 -13.225 1.00 96.75 78 ALA A CA 1
ATOM 573 C C . ALA A 1 78 ? 15.962 -5.768 -12.812 1.00 96.75 78 ALA A C 1
ATOM 575 O O . ALA A 1 78 ? 15.269 -4.895 -12.292 1.00 96.75 78 ALA A O 1
ATOM 576 N N . PRO A 1 79 ? 15.513 -7.037 -12.930 1.00 95.94 79 PRO A N 1
ATOM 577 C CA . PRO A 1 79 ? 14.122 -7.415 -12.645 1.00 95.94 79 PRO A CA 1
ATOM 578 C C . PRO A 1 79 ? 13.624 -7.021 -11.250 1.00 95.94 79 PRO A C 1
ATOM 580 O O . PRO A 1 79 ? 12.481 -6.610 -11.089 1.00 95.94 79 PRO A O 1
ATOM 583 N N . SER A 1 80 ? 14.483 -7.098 -10.230 1.00 97.06 80 SER A N 1
ATOM 584 C CA . SER A 1 80 ? 14.142 -6.698 -8.857 1.00 97.06 80 SER A CA 1
ATOM 585 C C . SER A 1 80 ? 14.063 -5.184 -8.644 1.00 97.06 80 SER A C 1
ATOM 587 O O . SER A 1 80 ? 13.620 -4.745 -7.586 1.00 97.06 80 SER A O 1
ATOM 589 N N . TYR A 1 81 ? 14.505 -4.393 -9.618 1.00 96.75 81 TYR A N 1
ATOM 590 C CA . TYR A 1 81 ? 14.651 -2.940 -9.555 1.00 96.75 81 TYR A CA 1
ATOM 591 C C . TYR A 1 81 ? 14.079 -2.257 -10.806 1.00 96.75 81 TYR A C 1
ATOM 593 O O . TYR A 1 81 ? 14.543 -1.185 -11.176 1.00 96.75 81 TYR A O 1
ATOM 601 N N . GLN A 1 82 ? 13.090 -2.879 -11.454 1.00 95.69 82 GLN A N 1
ATOM 602 C CA . GLN A 1 82 ? 12.436 -2.335 -12.648 1.00 95.69 82 GLN A CA 1
ATOM 603 C C . GLN A 1 82 ? 11.559 -1.106 -12.342 1.00 95.69 82 GLN A C 1
ATOM 605 O O . GLN A 1 82 ? 11.214 -0.360 -13.249 1.00 95.69 82 GLN A O 1
ATOM 610 N N . GLY A 1 83 ? 11.189 -0.881 -11.073 1.00 95.56 83 GLY A N 1
ATOM 611 C CA . GLY A 1 83 ? 10.511 0.345 -10.626 1.00 95.56 83 GLY A CA 1
ATOM 612 C C . GLY A 1 83 ? 8.977 0.304 -10.659 1.00 95.56 83 GLY A C 1
ATOM 613 O O . GLY A 1 83 ? 8.305 1.255 -10.259 1.00 95.56 83 GLY A O 1
ATOM 614 N N . TYR A 1 84 ? 8.397 -0.817 -11.074 1.00 95.81 84 TYR A N 1
ATOM 615 C CA . TYR A 1 84 ? 6.955 -1.066 -11.116 1.00 95.81 84 TYR A CA 1
ATOM 616 C C . TYR A 1 84 ? 6.655 -2.531 -10.797 1.00 95.81 84 TYR A C 1
ATOM 618 O O . TYR A 1 84 ? 7.552 -3.375 -10.869 1.00 95.81 84 TYR A O 1
ATOM 626 N N . LEU A 1 85 ? 5.402 -2.845 -10.450 1.00 96.31 85 LEU A N 1
ATOM 627 C CA . LEU A 1 85 ? 4.996 -4.226 -10.183 1.00 96.31 85 LEU A CA 1
ATOM 628 C C . LEU A 1 85 ? 5.234 -5.112 -11.406 1.00 96.31 85 LEU A C 1
ATOM 630 O O . LEU A 1 85 ? 4.805 -4.799 -12.518 1.00 96.31 85 LEU A O 1
ATOM 634 N N . ASN A 1 86 ? 5.926 -6.229 -11.197 1.00 94.62 86 ASN A N 1
ATOM 635 C CA . ASN A 1 86 ? 6.136 -7.204 -12.256 1.00 94.62 86 ASN A CA 1
ATOM 636 C C . ASN A 1 86 ? 4.874 -8.036 -12.527 1.00 94.62 86 ASN A C 1
ATOM 638 O O . ASN A 1 86 ? 3.936 -8.081 -11.737 1.00 94.62 86 ASN A O 1
ATOM 642 N N . ARG A 1 87 ? 4.864 -8.725 -13.671 1.00 93.50 87 ARG A N 1
ATOM 643 C CA . ARG A 1 87 ? 3.739 -9.571 -14.106 1.00 93.50 87 ARG A CA 1
ATOM 644 C C . ARG A 1 87 ? 3.777 -10.990 -13.533 1.00 93.50 87 ARG A C 1
ATOM 646 O O . ARG A 1 87 ? 2.957 -11.820 -13.910 1.00 93.50 87 ARG A O 1
ATOM 653 N N . SER A 1 88 ? 4.739 -11.275 -12.659 1.00 93.62 88 SER A N 1
ATOM 654 C CA . SER A 1 88 ? 4.952 -12.591 -12.050 1.00 93.62 88 SER A CA 1
ATOM 655 C C . SER A 1 88 ? 4.405 -12.674 -10.621 1.00 93.62 88 SER A C 1
ATOM 657 O O . SER A 1 88 ? 4.526 -13.719 -9.984 1.00 93.62 88 SER A O 1
ATOM 659 N N . CYS A 1 89 ? 3.803 -11.597 -10.111 1.00 92.94 89 CYS A N 1
ATOM 660 C CA . CYS A 1 89 ? 3.106 -11.557 -8.832 1.00 92.94 89 CYS A CA 1
ATOM 661 C C . CYS A 1 89 ? 1.648 -11.131 -9.021 1.00 92.94 89 CYS A C 1
ATOM 663 O O . CYS A 1 89 ? 1.352 -10.311 -9.885 1.00 92.94 89 CYS A O 1
ATOM 665 N N . ALA A 1 90 ? 0.757 -11.672 -8.189 1.00 96.00 90 ALA A N 1
ATOM 666 C CA . ALA A 1 90 ? -0.636 -11.250 -8.124 1.00 96.00 90 ALA A CA 1
ATOM 667 C C . ALA A 1 90 ? -0.838 -10.281 -6.956 1.00 96.00 90 ALA A C 1
ATOM 669 O O . ALA A 1 90 ? -0.298 -10.475 -5.865 1.00 96.00 90 ALA A O 1
ATOM 670 N N . THR A 1 91 ? -1.646 -9.255 -7.180 1.00 97.62 91 THR A N 1
ATOM 671 C CA . THR A 1 91 ? -2.120 -8.352 -6.136 1.00 97.62 91 THR A CA 1
ATOM 672 C C . THR A 1 91 ? -3.282 -8.971 -5.355 1.00 97.62 91 THR A C 1
ATOM 674 O O . THR A 1 91 ? -4.018 -9.822 -5.857 1.00 97.62 91 THR A O 1
ATOM 677 N N . ILE A 1 92 ? -3.528 -8.486 -4.136 1.00 97.56 92 ILE A N 1
ATOM 678 C CA . ILE A 1 92 ? -4.697 -8.862 -3.333 1.00 97.56 92 ILE A CA 1
ATOM 679 C C . ILE A 1 92 ? -6.011 -8.648 -4.101 1.00 97.56 92 ILE A C 1
ATOM 681 O O . ILE A 1 92 ? -6.937 -9.444 -3.966 1.00 97.56 92 ILE A O 1
ATOM 685 N N . ALA A 1 93 ? -6.088 -7.619 -4.951 1.00 97.25 93 ALA A N 1
ATOM 686 C CA . ALA A 1 93 ? -7.255 -7.360 -5.785 1.00 97.25 93 ALA A CA 1
ATOM 687 C C . ALA A 1 93 ? -7.448 -8.453 -6.850 1.00 97.25 93 ALA A C 1
ATOM 689 O O . ALA A 1 93 ? -8.549 -8.985 -6.987 1.00 97.25 93 ALA A O 1
ATOM 690 N N . GLU A 1 94 ? -6.384 -8.837 -7.558 1.00 97.00 94 GLU A N 1
ATOM 691 C CA . GLU A 1 94 ? -6.421 -9.918 -8.553 1.00 97.00 94 GLU A CA 1
ATOM 692 C C . GLU A 1 94 ? -6.749 -11.273 -7.926 1.00 97.00 94 GLU A C 1
ATOM 694 O O . GLU A 1 94 ? -7.443 -12.076 -8.547 1.00 97.00 94 GLU A O 1
ATOM 699 N N . VAL A 1 95 ? -6.317 -11.507 -6.684 1.00 97.38 95 VAL A N 1
ATOM 700 C CA . VAL A 1 95 ? -6.681 -12.707 -5.923 1.00 97.38 95 VAL A CA 1
ATOM 701 C C . VAL A 1 95 ? -8.154 -12.672 -5.507 1.00 97.38 95 VAL A C 1
ATOM 703 O O . VAL A 1 95 ? -8.851 -13.668 -5.666 1.00 97.38 95 VAL A O 1
ATOM 706 N N . LEU A 1 96 ? -8.671 -11.547 -5.003 1.00 97.12 96 LEU A N 1
ATOM 707 C CA . LEU A 1 96 ? -10.048 -11.451 -4.494 1.00 97.12 96 LEU A CA 1
ATOM 708 C C . LEU A 1 96 ? -11.117 -11.415 -5.600 1.00 97.12 96 LEU A C 1
ATOM 710 O O . LEU A 1 96 ? -12.208 -11.964 -5.423 1.00 97.12 96 LEU A O 1
ATOM 714 N N . ARG A 1 97 ? -10.828 -10.790 -6.746 1.00 97.31 97 ARG A N 1
ATOM 715 C CA . ARG A 1 97 ? -11.773 -10.612 -7.863 1.00 97.31 97 ARG A CA 1
ATOM 716 C C . ARG A 1 97 ? -12.419 -11.914 -8.373 1.00 97.31 97 ARG A C 1
ATOM 718 O O . ARG A 1 97 ? -13.649 -11.939 -8.462 1.00 97.31 97 ARG A O 1
ATOM 725 N N . PRO A 1 98 ? -11.686 -13.013 -8.663 1.00 97.12 98 PRO A N 1
ATOM 726 C CA . PRO A 1 98 ? -12.296 -14.277 -9.092 1.00 97.12 98 PRO A CA 1
ATOM 727 C C . PRO A 1 98 ? -13.181 -14.919 -8.014 1.00 97.12 98 PRO A C 1
ATOM 729 O O . PRO A 1 98 ? -14.043 -15.734 -8.336 1.00 97.12 98 PRO A O 1
ATOM 732 N N . HIS A 1 99 ? -13.038 -14.520 -6.745 1.00 95.62 99 HIS A N 1
ATOM 733 C CA . HIS A 1 99 ? -13.902 -14.954 -5.644 1.00 95.62 99 HIS A CA 1
ATOM 734 C C . HIS A 1 99 ? -15.148 -14.071 -5.458 1.00 95.62 99 HIS A C 1
ATOM 736 O O . HIS A 1 99 ? -15.843 -14.181 -4.446 1.00 95.62 99 HIS A O 1
ATOM 742 N N . GLY A 1 100 ? -15.471 -13.222 -6.440 1.00 96.00 100 GLY A N 1
ATOM 743 C CA . GLY A 1 100 ? -16.704 -12.435 -6.485 1.00 96.00 100 GLY A CA 1
ATOM 744 C C . GLY A 1 100 ? -16.673 -11.164 -5.639 1.00 96.00 100 GLY A C 1
ATOM 745 O O . GLY A 1 100 ? -17.735 -10.643 -5.303 1.00 96.00 100 GLY A O 1
ATOM 746 N N . TYR A 1 101 ? -15.482 -10.683 -5.284 1.00 97.44 101 TYR A N 1
ATOM 747 C CA . TYR A 1 101 ? -15.302 -9.375 -4.665 1.00 97.44 101 TYR A CA 1
ATOM 748 C C . TYR A 1 101 ? -15.278 -8.273 -5.725 1.00 97.44 101 TYR A C 1
ATOM 750 O O . TYR A 1 101 ? -14.597 -8.387 -6.745 1.00 97.44 101 TYR A O 1
ATOM 758 N N . ALA A 1 102 ? -15.975 -7.172 -5.449 1.00 97.31 102 ALA A N 1
ATOM 759 C CA . ALA A 1 102 ? -15.721 -5.915 -6.136 1.00 97.31 102 ALA A CA 1
ATOM 760 C C . ALA A 1 102 ? -14.454 -5.278 -5.546 1.00 97.31 102 ALA A C 1
ATOM 762 O O . ALA A 1 102 ? -14.343 -5.130 -4.330 1.00 97.31 102 ALA A O 1
ATOM 763 N N . THR A 1 103 ? -13.505 -4.907 -6.401 1.00 97.69 103 THR A N 1
ATOM 764 C CA . THR A 1 103 ? -12.227 -4.304 -6.001 1.00 97.69 103 THR A CA 1
ATOM 765 C C . THR A 1 103 ? -12.182 -2.857 -6.467 1.00 97.69 103 THR A C 1
ATOM 767 O O . THR A 1 103 ? -12.399 -2.582 -7.647 1.00 97.69 103 THR A O 1
ATOM 770 N N . MET A 1 104 ? -11.909 -1.932 -5.550 1.00 97.38 104 MET A N 1
ATOM 771 C CA . MET A 1 104 ? -11.848 -0.496 -5.825 1.00 97.38 104 MET A CA 1
ATOM 772 C C . MET A 1 104 ? -10.647 0.111 -5.105 1.00 97.38 104 MET A C 1
ATOM 774 O O . MET A 1 104 ? -10.291 -0.328 -4.012 1.00 97.38 104 MET A O 1
ATOM 778 N N . MET A 1 105 ? -10.055 1.141 -5.704 1.00 97.00 105 MET A N 1
ATOM 779 C CA . MET A 1 105 ? -8.964 1.908 -5.116 1.00 97.00 105 MET A CA 1
ATOM 780 C C . MET A 1 105 ? -9.234 3.404 -5.275 1.00 97.00 105 MET A C 1
ATOM 782 O O . MET A 1 105 ? -9.682 3.855 -6.325 1.00 97.00 105 MET A O 1
ATOM 786 N N . SER A 1 106 ? -8.925 4.171 -4.231 1.00 97.06 106 SER A N 1
ATOM 787 C CA . SER A 1 106 ? -8.900 5.632 -4.260 1.00 97.06 106 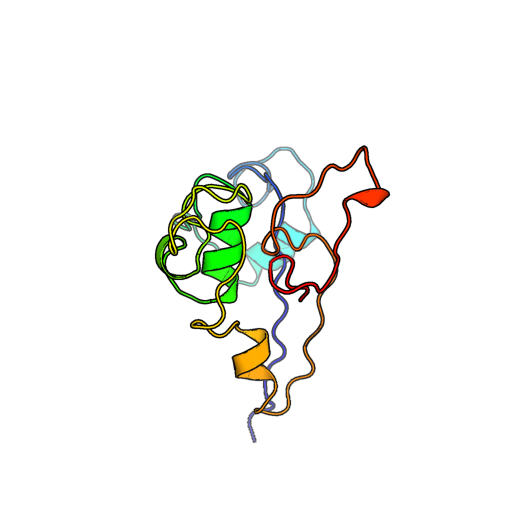SER A CA 1
ATOM 788 C C . SER A 1 106 ? -7.639 6.121 -3.556 1.00 97.06 106 SER A C 1
ATOM 790 O O . SER A 1 106 ? -7.332 5.668 -2.453 1.00 97.06 106 SER A O 1
ATOM 792 N N . GLY A 1 107 ? -6.896 7.022 -4.200 1.00 95.88 107 GLY A N 1
ATOM 793 C CA . GLY A 1 107 ? -5.658 7.595 -3.671 1.00 95.88 107 GLY A CA 1
ATOM 794 C C . GLY A 1 107 ? -4.393 7.156 -4.414 1.00 95.88 107 GLY A C 1
ATOM 795 O O . GLY A 1 107 ? -4.413 6.845 -5.602 1.00 95.88 107 GLY A O 1
ATOM 796 N N . LYS A 1 108 ? -3.257 7.191 -3.709 1.00 95.44 108 LYS A N 1
ATOM 797 C CA . LYS A 1 108 ? -1.912 7.036 -4.287 1.00 95.44 108 LYS A CA 1
ATOM 798 C C . LYS A 1 108 ? -1.580 5.581 -4.631 1.00 95.44 108 LYS A C 1
ATOM 800 O 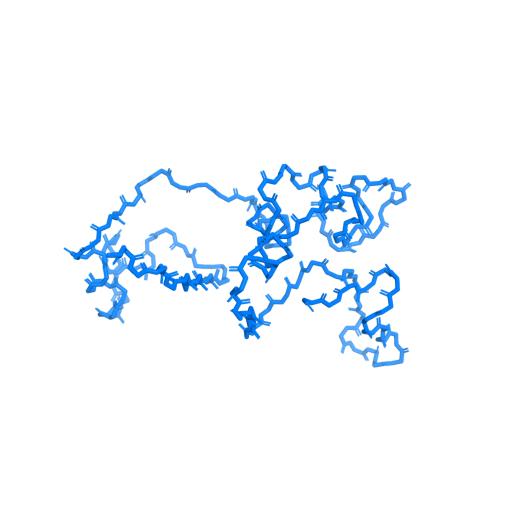O . LYS A 1 108 ? -1.549 4.733 -3.741 1.00 95.44 108 LYS A O 1
ATOM 805 N N . TRP A 1 109 ? -1.233 5.325 -5.894 1.00 94.31 109 TRP A N 1
ATOM 806 C CA . TRP A 1 109 ? -0.759 4.018 -6.368 1.00 94.31 109 TRP A CA 1
ATOM 807 C C . TRP A 1 109 ? 0.721 3.781 -6.066 1.00 94.31 109 TRP A C 1
ATOM 809 O O . TRP A 1 109 ? 1.054 2.957 -5.221 1.00 94.31 109 TRP A O 1
ATOM 819 N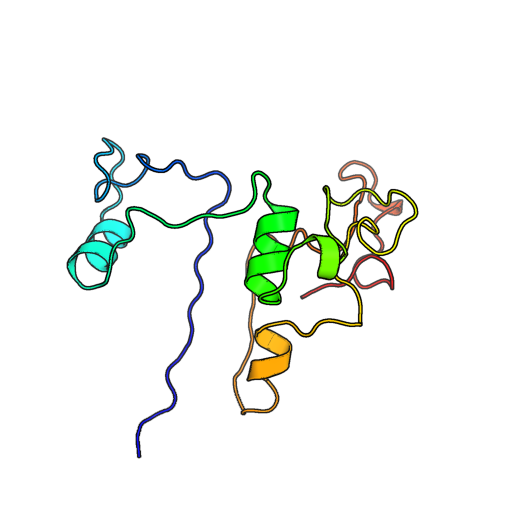 N . HIS A 1 110 ? 1.605 4.555 -6.701 1.00 94.06 110 HIS A N 1
ATOM 820 C CA . HIS A 1 110 ? 3.059 4.511 -6.509 1.00 94.06 110 HIS A CA 1
ATOM 821 C C . HIS A 1 110 ? 3.671 3.098 -6.621 1.00 94.06 110 HIS A C 1
ATOM 823 O O . HIS A 1 110 ? 4.578 2.742 -5.873 1.00 94.06 110 HIS A O 1
ATOM 829 N N . ALA A 1 111 ? 3.151 2.295 -7.551 1.00 93.69 111 ALA A N 1
ATOM 830 C CA . ALA A 1 111 ? 3.661 0.965 -7.885 1.00 93.69 111 ALA A CA 1
ATOM 831 C C . ALA A 1 111 ? 3.722 0.734 -9.412 1.00 93.69 111 ALA A C 1
ATOM 833 O O . ALA A 1 111 ? 3.773 -0.402 -9.882 1.00 93.69 111 ALA A O 1
ATOM 834 N N . GLY A 1 112 ? 3.705 1.829 -10.180 1.00 91.56 112 GLY A N 1
ATOM 835 C CA . GLY A 1 112 ? 3.570 1.832 -11.634 1.00 91.56 112 GLY A CA 1
ATOM 836 C C . GLY A 1 112 ? 4.580 2.732 -12.333 1.00 91.56 112 GLY A C 1
ATOM 837 O O . GLY A 1 112 ? 4.176 3.484 -13.202 1.00 91.56 112 GLY A O 1
ATOM 838 N N . GLY A 1 113 ? 5.852 2.688 -11.932 1.00 90.00 113 GLY A N 1
ATOM 839 C CA . GLY A 1 113 ? 6.929 3.347 -12.671 1.00 90.00 113 GLY A CA 1
ATOM 840 C C . GLY A 1 113 ? 7.126 4.814 -12.302 1.00 90.00 113 GLY A C 1
ATOM 841 O O . GLY A 1 113 ? 6.430 5.364 -11.442 1.00 90.00 113 GLY A O 1
ATOM 842 N N . ASP A 1 114 ? 8.158 5.410 -12.897 1.00 85.31 114 ASP A N 1
ATOM 843 C CA . ASP A 1 114 ? 8.532 6.807 -12.696 1.00 85.31 114 ASP A CA 1
ATOM 844 C C . ASP A 1 114 ? 8.017 7.667 -13.850 1.00 85.31 114 ASP A C 1
ATOM 846 O O . ASP A 1 114 ? 8.076 7.271 -15.012 1.00 85.31 114 ASP A O 1
ATOM 850 N N . TYR A 1 115 ? 7.534 8.862 -13.526 1.00 81.75 115 TYR A N 1
ATOM 851 C CA . TYR A 1 115 ? 7.085 9.840 -14.508 1.00 81.75 115 TYR A CA 1
ATOM 852 C C . TYR A 1 115 ? 7.465 11.239 -14.040 1.00 81.75 115 TYR A C 1
ATOM 854 O O . TYR A 1 115 ? 7.411 11.572 -12.852 1.00 81.75 115 TYR A O 1
ATOM 862 N N . ARG A 1 116 ? 7.828 12.104 -14.988 1.00 80.62 116 ARG A N 1
ATOM 863 C CA . ARG A 1 116 ? 8.119 13.502 -14.677 1.00 80.62 116 ARG A CA 1
ATOM 864 C C . ARG A 1 116 ? 6.808 14.233 -14.437 1.00 80.62 116 ARG A C 1
ATOM 866 O O . ARG A 1 116 ? 6.048 14.505 -15.361 1.00 80.62 116 ARG A O 1
ATOM 873 N N . SER A 1 117 ? 6.548 14.605 -13.187 1.00 80.31 117 SER A N 1
ATOM 874 C CA . SER A 1 117 ? 5.351 15.379 -12.822 1.00 80.31 117 SER A CA 1
ATOM 875 C C . SER A 1 117 ? 5.255 16.723 -13.555 1.00 80.31 117 SER A C 1
ATOM 877 O O . SER A 1 117 ? 4.161 17.255 -13.717 1.00 80.31 117 SER A O 1
ATOM 879 N N . THR A 1 118 ? 6.388 17.258 -14.013 1.00 86.44 118 THR A N 1
ATOM 880 C CA . THR A 1 118 ? 6.490 18.523 -14.750 1.00 86.44 118 THR A CA 1
ATOM 881 C C . THR A 1 118 ? 6.355 18.379 -16.264 1.00 86.44 118 THR A C 1
ATOM 883 O O . THR A 1 118 ? 6.289 19.400 -16.941 1.00 86.44 118 THR A O 1
ATOM 886 N N . ASP A 1 119 ? 6.342 17.156 -16.799 1.00 87.94 119 ASP A N 1
ATOM 887 C CA . ASP A 1 119 ? 6.243 16.903 -18.237 1.00 87.94 119 ASP A CA 1
ATOM 888 C C . ASP A 1 119 ? 5.103 15.918 -18.537 1.00 87.94 119 ASP A C 1
ATOM 890 O O . ASP A 1 119 ? 5.306 14.703 -18.519 1.00 87.94 119 ASP A O 1
ATOM 894 N N . PRO A 1 120 ? 3.885 16.423 -18.804 1.00 85.69 120 PRO A N 1
ATOM 895 C CA . PRO A 1 120 ? 2.742 15.584 -19.154 1.00 85.69 120 PRO A CA 1
ATOM 896 C C . PRO A 1 120 ? 2.948 14.744 -20.421 1.00 85.69 120 PRO A C 1
ATOM 898 O O . PRO A 1 120 ? 2.232 13.764 -20.609 1.00 85.69 120 PRO A O 1
ATOM 901 N N . GLY A 1 121 ? 3.891 15.116 -21.297 1.00 86.44 121 GLY A N 1
ATOM 902 C CA . GLY A 1 121 ? 4.200 14.352 -22.506 1.00 86.44 121 GLY A CA 1
ATOM 903 C C . GLY A 1 121 ? 4.839 12.993 -22.211 1.00 86.44 121 GLY A C 1
ATOM 904 O O . GLY A 1 121 ? 4.684 12.069 -23.004 1.00 86.44 121 GLY A O 1
ATOM 905 N N . ASP A 1 122 ? 5.484 12.857 -21.049 1.00 83.44 122 ASP A N 1
ATOM 906 C CA . ASP A 1 122 ? 6.127 11.621 -20.587 1.00 83.44 122 ASP A CA 1
ATOM 907 C C . ASP A 1 122 ? 5.147 10.667 -19.868 1.00 83.44 122 ASP A C 1
ATOM 909 O O . ASP A 1 122 ? 5.546 9.603 -19.390 1.00 83.44 122 ASP A O 1
ATOM 913 N N . TRP A 1 123 ? 3.868 11.032 -19.728 1.00 86.75 123 TRP A N 1
ATOM 914 C CA . TRP A 1 123 ? 2.906 10.247 -18.950 1.00 86.75 123 TRP A CA 1
ATOM 915 C C . TRP A 1 123 ? 2.335 9.090 -19.777 1.00 86.75 123 TRP A C 1
ATOM 917 O O . TRP A 1 123 ? 1.417 9.265 -20.573 1.00 86.75 123 TRP A O 1
ATOM 927 N N . ASP A 1 124 ? 2.827 7.880 -19.525 1.00 86.50 124 ASP A N 1
ATOM 928 C CA . ASP A 1 124 ? 2.378 6.639 -20.171 1.00 86.50 124 ASP A CA 1
ATOM 929 C C . ASP A 1 124 ? 1.460 5.817 -19.246 1.00 86.50 124 ASP A C 1
ATOM 931 O O . ASP A 1 124 ? 1.734 4.673 -18.899 1.00 86.50 124 ASP A O 1
ATOM 935 N N . VAL A 1 125 ? 0.369 6.414 -18.762 1.00 86.88 125 VAL A N 1
ATOM 936 C CA . VAL A 1 125 ? -0.516 5.759 -17.782 1.00 86.88 125 VAL A CA 1
ATOM 937 C C . VAL A 1 125 ? -1.163 4.500 -18.376 1.00 86.88 125 VAL A C 1
ATOM 939 O O . VAL A 1 125 ? -1.895 4.574 -19.360 1.00 86.88 125 VAL A O 1
ATOM 942 N N . GLY A 1 126 ? -0.946 3.345 -17.741 1.00 87.00 126 GLY A N 1
ATOM 943 C CA . GLY A 1 126 ? -1.470 2.051 -18.197 1.00 87.00 126 GLY A CA 1
ATOM 944 C C . GLY A 1 126 ? -0.567 1.333 -19.201 1.00 87.00 126 GLY A C 1
ATOM 945 O O . GLY A 1 126 ? -0.895 0.222 -19.629 1.00 87.00 126 GLY A O 1
ATOM 946 N N . GLY A 1 127 ? 0.571 1.929 -19.560 1.00 89.25 127 GLY A N 1
ATOM 947 C CA . GLY A 1 127 ? 1.566 1.298 -20.410 1.00 89.25 127 GLY A CA 1
ATOM 948 C C . GLY A 1 127 ? 2.271 0.105 -19.745 1.00 89.25 127 GLY A C 1
ATOM 949 O O . GLY A 1 127 ? 2.1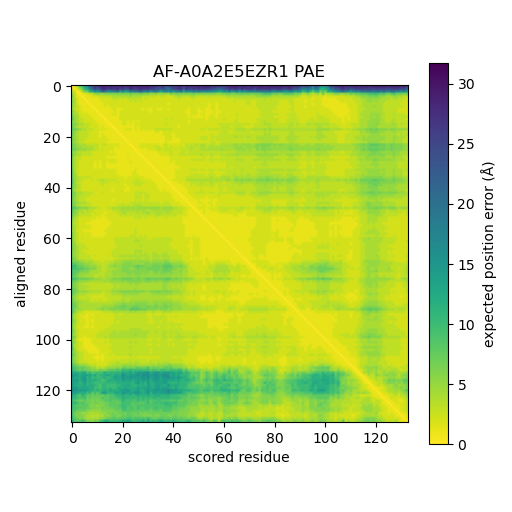21 -0.148 -18.545 1.00 89.25 127 GLY A O 1
ATOM 950 N N . PRO A 1 128 ? 3.075 -0.665 -20.502 1.00 86.62 128 PRO A N 1
ATOM 951 C CA . PRO A 1 128 ? 3.703 -1.893 -20.010 1.00 86.62 128 PRO A CA 1
ATOM 952 C C . PRO A 1 128 ? 4.609 -1.711 -18.784 1.00 86.62 128 PRO A C 1
ATOM 954 O O . PRO A 1 128 ? 4.678 -2.628 -17.966 1.00 86.62 128 PRO A O 1
ATOM 957 N N . ALA A 1 129 ? 5.266 -0.550 -18.670 1.00 86.88 129 ALA A N 1
ATOM 958 C CA . ALA A 1 129 ? 6.125 -0.160 -17.548 1.00 86.88 129 ALA A CA 1
ATOM 959 C C . ALA A 1 129 ? 5.420 0.754 -16.527 1.00 86.88 129 ALA A C 1
ATOM 961 O O . ALA A 1 129 ? 6.021 1.179 -15.544 1.00 86.88 129 ALA A O 1
ATOM 962 N N . ASN A 1 130 ? 4.134 1.036 -16.748 1.00 90.44 130 ASN A N 1
ATOM 963 C CA . ASN A 1 130 ? 3.341 1.969 -15.960 1.00 90.44 130 ASN A CA 1
ATOM 964 C C . ASN A 1 130 ? 1.976 1.362 -15.586 1.00 90.44 130 ASN A C 1
ATOM 966 O O . ASN A 1 130 ? 0.926 1.929 -15.914 1.00 90.44 130 ASN A O 1
ATOM 970 N N . PRO A 1 131 ? 1.956 0.176 -14.943 1.00 89.69 131 PRO A N 1
ATOM 971 C CA . PRO A 1 131 ? 0.714 -0.499 -14.603 1.00 89.69 131 PRO A CA 1
ATOM 972 C C . PRO A 1 131 ? -0.132 0.364 -13.669 1.00 89.69 131 PRO A C 1
ATOM 974 O O . PRO A 1 131 ? 0.360 0.905 -12.675 1.00 89.69 131 PRO A O 1
ATOM 977 N N . THR A 1 132 ? -1.420 0.459 -13.977 1.00 89.25 132 THR A N 1
ATOM 978 C CA . THR A 1 132 ? -2.429 1.047 -13.095 1.00 89.25 132 THR A CA 1
ATOM 979 C C . THR A 1 132 ? -2.988 -0.013 -12.143 1.00 89.25 132 THR A C 1
ATOM 981 O O . THR A 1 132 ? -2.811 -1.205 -12.409 1.00 89.25 132 THR A O 1
ATOM 984 N N . PRO A 1 133 ? -3.657 0.402 -11.053 1.00 87.38 133 PRO A N 1
ATOM 985 C CA . PRO A 1 133 ? -4.468 -0.504 -10.240 1.00 87.38 133 PRO A CA 1
ATOM 986 C C . PRO A 1 133 ? -5.485 -1.318 -11.054 1.00 87.38 133 PRO A C 1
ATOM 988 O O . PRO A 1 133 ? -5.927 -0.826 -12.123 1.00 87.38 133 PRO A O 1
#

Foldseek 3Di:
DPPDDDDDDDDDAPDDQQCDVCSPHPHDDPVVVVCCVVDPDDPDDDADPHDQQRLQCQFFVDRLLVQQPCDFQDCPPDSSPLNAGDPVTGTPCNVCVVVPDDDDDDDDRRRFHDDDPVDPVRDPDCDPSGNDD

Secondary structure (DSSP, 8-state):
-PPPPP------SS--TTSSGGGT-SS--HHHHHHHHHS---SS----SSHHHHHHHHHHSS-HHHHT-SSSSS--SSGGGSSB--TTS--HHHHHGGGT------S----B----TT-GGG--TTSTTS---